Protein AF-A0A8J7G555-F1 (afdb_monomer_lite)

Secondary structure (DSSP, 8-state):
------------------------------------------------------------------------EEEEEEEEEETTEEEEEEEEESS-TTS-EEEETTTTEEEETHHHHHHHHHHHHH----TT--HHHHHHHHHHHHT-S--SEEEEEEEETTS-EEEEEEE-

Radius of gyration: 28.61 Å; chains: 1; bounding box: 59×68×77 Å

Structure (mmCIF, N/CA/C/O backbone):
data_AF-A0A8J7G555-F1
#
_entry.id   AF-A0A8J7G555-F1
#
loop_
_atom_site.group_PDB
_atom_site.id
_atom_site.type_symbol
_atom_site.label_atom_id
_atom_site.label_alt_id
_atom_site.label_comp_id
_atom_site.label_asym_id
_atom_site.label_entity_id
_atom_site.label_seq_id
_atom_site.pdbx_PDB_ins_code
_atom_site.Cartn_x
_atom_site.Cartn_y
_atom_site.Cartn_z
_atom_site.occupancy
_atom_site.B_iso_or_equiv
_atom_site.auth_seq_id
_atom_site.auth_comp_id
_atom_site.auth_asym_id
_atom_site.auth_atom_id
_atom_site.pdbx_PDB_model_num
ATOM 1 N N . MET A 1 1 ? 22.341 -15.965 32.429 1.00 49.72 1 MET A N 1
ATOM 2 C CA . MET A 1 1 ? 23.675 -15.336 32.572 1.00 49.72 1 MET A CA 1
ATOM 3 C C . MET A 1 1 ? 24.693 -16.105 31.742 1.00 49.72 1 MET A C 1
ATOM 5 O O . MET A 1 1 ? 24.988 -17.240 32.088 1.00 49.72 1 MET A O 1
ATOM 9 N N . LYS A 1 2 ? 25.209 -15.506 30.666 1.00 46.75 2 LYS A N 1
ATOM 10 C CA . LYS A 1 2 ? 26.519 -15.813 30.068 1.00 46.75 2 LYS A CA 1
ATOM 11 C C . LYS A 1 2 ? 26.876 -14.641 29.161 1.00 46.75 2 LYS A C 1
ATOM 13 O O . LYS A 1 2 ? 26.229 -14.400 28.152 1.00 46.75 2 LYS A O 1
ATOM 18 N N . LYS A 1 3 ? 27.819 -13.843 29.655 1.00 53.88 3 LYS A N 1
ATOM 19 C CA . LYS A 1 3 ? 28.381 -12.668 29.001 1.00 53.88 3 LYS A CA 1
ATOM 20 C C . LYS A 1 3 ? 29.386 -13.174 27.976 1.00 53.88 3 LYS A C 1
ATOM 22 O O . LYS A 1 3 ? 30.284 -13.918 28.360 1.00 53.88 3 LYS A O 1
ATOM 27 N N . GLN A 1 4 ? 29.274 -12.742 26.729 1.00 56.84 4 GLN A N 1
ATOM 28 C CA . GLN A 1 4 ? 30.387 -12.836 25.799 1.00 56.84 4 GLN A CA 1
ATOM 29 C C . GLN A 1 4 ? 30.577 -11.462 25.174 1.00 56.84 4 GLN A C 1
ATOM 31 O O . GLN A 1 4 ? 29.811 -11.015 24.329 1.00 56.84 4 GLN A O 1
ATOM 36 N N . GLN A 1 5 ? 31.555 -10.755 25.731 1.00 56.16 5 GLN A N 1
ATOM 37 C CA . GLN A 1 5 ? 32.071 -9.520 25.179 1.00 56.16 5 GLN A CA 1
ATOM 38 C C . GLN A 1 5 ? 33.066 -9.881 24.086 1.00 56.16 5 GLN A C 1
ATOM 40 O O . GLN A 1 5 ? 33.965 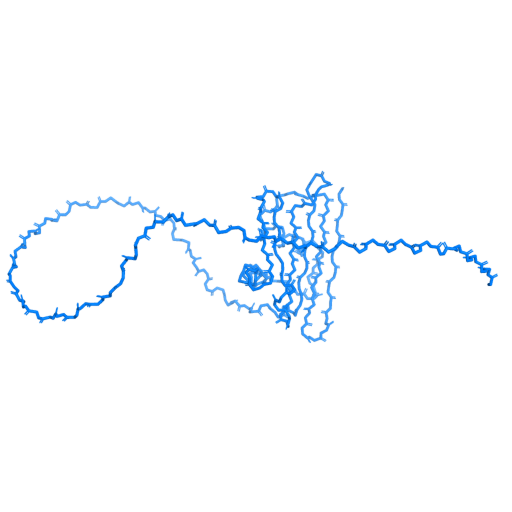-10.688 24.324 1.00 56.16 5 GLN A O 1
ATOM 45 N N . LEU A 1 6 ? 32.915 -9.270 22.916 1.00 53.97 6 LEU A N 1
ATOM 46 C CA . LEU A 1 6 ? 33.923 -9.294 21.869 1.00 53.97 6 LEU A CA 1
ATOM 47 C C . LEU A 1 6 ? 34.176 -7.851 21.412 1.00 53.97 6 LEU A C 1
ATOM 49 O O . LEU A 1 6 ? 33.419 -7.264 20.650 1.00 53.97 6 LEU A O 1
ATOM 53 N N . THR A 1 7 ? 35.196 -7.270 22.038 1.00 57.00 7 THR A N 1
ATOM 54 C CA . THR A 1 7 ? 36.211 -6.371 21.467 1.00 57.00 7 THR A CA 1
ATOM 55 C C . THR A 1 7 ? 35.821 -5.471 20.286 1.00 57.00 7 THR A C 1
ATOM 57 O O . THR A 1 7 ? 35.870 -5.871 19.128 1.00 57.00 7 THR A O 1
ATOM 60 N N . MET A 1 8 ? 35.574 -4.201 20.613 1.00 52.28 8 MET A N 1
ATOM 61 C CA . MET A 1 8 ? 36.360 -3.041 20.165 1.00 52.28 8 MET A CA 1
ATOM 62 C C . MET A 1 8 ? 37.109 -3.209 18.828 1.00 52.28 8 MET A C 1
ATOM 64 O O . MET A 1 8 ? 38.182 -3.802 18.762 1.00 52.28 8 MET A O 1
ATOM 68 N N . SER A 1 9 ? 36.583 -2.586 17.778 1.00 50.28 9 SER A N 1
ATOM 69 C CA . SER A 1 9 ? 37.363 -2.124 16.628 1.00 50.28 9 SER A CA 1
ATOM 70 C C . SER A 1 9 ? 36.813 -0.767 16.214 1.00 50.28 9 SER A C 1
ATOM 72 O O . SER A 1 9 ? 35.905 -0.650 15.398 1.00 50.28 9 SER A O 1
ATOM 74 N N . ALA A 1 10 ? 37.343 0.265 16.870 1.00 57.72 10 ALA A N 1
ATOM 75 C CA . ALA A 1 10 ? 37.239 1.637 16.416 1.00 57.72 10 ALA A CA 1
ATOM 76 C C . ALA A 1 10 ? 38.152 1.787 15.194 1.00 57.72 10 ALA A C 1
ATOM 78 O O . ALA A 1 10 ? 39.375 1.788 15.328 1.00 57.72 10 ALA A O 1
ATOM 79 N N . LEU A 1 11 ? 37.556 1.904 14.013 1.00 63.47 11 LEU A N 1
ATOM 80 C CA . LEU A 1 11 ? 38.229 2.391 12.817 1.00 63.47 11 LEU A CA 1
ATOM 81 C C . LEU A 1 11 ? 37.627 3.754 12.491 1.00 63.47 11 LEU A C 1
ATOM 83 O O . LEU A 1 11 ? 36.601 3.884 11.832 1.00 63.47 11 LEU A O 1
ATOM 87 N N . ILE A 1 12 ? 38.271 4.772 13.058 1.00 62.47 12 ILE A N 1
ATOM 88 C CA . ILE A 1 12 ? 38.147 6.162 12.642 1.00 62.47 12 ILE A CA 1
ATOM 89 C C . ILE A 1 12 ? 38.783 6.247 11.256 1.00 62.47 12 ILE A C 1
ATOM 91 O O . ILE A 1 12 ? 39.977 5.980 11.117 1.00 62.47 12 ILE A O 1
ATOM 95 N N . LEU A 1 13 ? 38.015 6.651 10.248 1.00 61.38 13 LEU A N 1
ATOM 96 C CA . LEU A 1 13 ? 38.582 7.151 9.002 1.00 61.38 13 LEU A CA 1
ATOM 97 C C . LEU A 1 13 ? 37.899 8.469 8.638 1.00 61.38 13 LEU A C 1
ATOM 99 O O . LEU A 1 13 ? 36.892 8.523 7.940 1.00 61.38 13 LEU A O 1
ATOM 103 N N . SER A 1 14 ? 38.466 9.542 9.185 1.00 58.31 14 SER A N 1
ATOM 104 C CA . SER A 1 14 ? 38.166 10.921 8.822 1.00 58.31 14 SER A CA 1
ATOM 105 C C . SER A 1 14 ? 38.619 11.176 7.384 1.00 58.31 14 SER A C 1
ATOM 107 O O . SER A 1 14 ? 39.808 11.348 7.126 1.00 58.31 14 SER A O 1
ATOM 109 N N . GLY A 1 15 ? 37.671 11.210 6.451 1.00 67.69 15 GLY A N 1
ATOM 110 C CA . GLY A 1 15 ? 37.874 11.733 5.104 1.00 67.69 15 GLY A CA 1
ATOM 111 C C . GLY A 1 15 ? 37.299 13.140 5.003 1.00 67.69 15 GLY A C 1
ATOM 112 O O . GLY A 1 15 ? 36.095 13.303 4.838 1.00 67.69 15 GLY A O 1
ATOM 113 N N . ALA A 1 16 ? 38.149 14.162 5.106 1.00 66.25 16 ALA A N 1
ATOM 114 C CA . ALA A 1 16 ? 37.783 15.518 4.714 1.00 66.25 16 ALA A CA 1
ATOM 115 C C . ALA A 1 16 ? 37.804 15.607 3.179 1.00 66.25 16 ALA A C 1
ATOM 117 O O . ALA A 1 16 ? 38.871 15.605 2.567 1.00 66.25 16 ALA A O 1
ATOM 118 N N . LEU A 1 17 ? 36.626 15.677 2.560 1.00 63.31 17 LEU A N 1
ATOM 119 C CA . LEU A 1 17 ? 36.467 16.026 1.149 1.00 63.31 17 LEU A CA 1
ATOM 120 C C . LEU A 1 17 ? 36.445 17.554 1.026 1.00 63.31 17 LEU A C 1
ATOM 122 O O . LEU A 1 17 ? 35.404 18.186 1.171 1.00 63.31 17 LEU A O 1
ATOM 126 N N . VAL A 1 18 ? 37.606 18.154 0.764 1.00 67.94 18 VAL A N 1
ATOM 127 C CA . VAL A 1 18 ? 37.674 19.515 0.217 1.00 67.94 18 VAL A CA 1
ATOM 128 C C . VAL A 1 18 ? 37.580 19.381 -1.298 1.00 67.94 18 VAL A C 1
ATOM 130 O O . VAL A 1 18 ? 38.555 19.029 -1.959 1.00 67.94 18 VAL A O 1
ATOM 133 N N . LEU A 1 19 ? 36.392 19.629 -1.848 1.00 64.25 19 LEU A N 1
ATOM 134 C CA . LEU A 1 19 ? 36.223 19.821 -3.283 1.00 64.25 19 LEU A CA 1
ATOM 135 C C . LEU A 1 19 ? 36.582 21.270 -3.616 1.00 64.25 19 LEU A C 1
ATOM 137 O O . LEU A 1 19 ? 35.891 22.208 -3.223 1.00 64.25 19 LEU A O 1
ATOM 141 N N . GLY A 1 20 ? 37.697 21.442 -4.326 1.00 57.25 20 GLY A N 1
ATOM 142 C CA . GLY A 1 20 ? 38.044 22.697 -4.976 1.00 57.25 20 GLY A CA 1
ATOM 143 C C . GLY A 1 20 ? 37.113 22.944 -6.161 1.00 57.25 20 GLY A C 1
ATOM 144 O O . GLY A 1 20 ? 37.149 22.204 -7.141 1.00 57.25 20 GLY A O 1
ATOM 145 N N . ALA A 1 21 ? 36.302 23.997 -6.083 1.00 52.72 21 ALA A N 1
ATOM 146 C CA . ALA A 1 21 ? 35.621 24.560 -7.239 1.00 52.72 21 ALA A CA 1
ATOM 147 C C . ALA A 1 21 ? 36.636 25.406 -8.022 1.00 52.72 21 ALA A C 1
ATOM 149 O O . ALA A 1 21 ? 36.957 26.533 -7.647 1.00 52.72 21 ALA A O 1
ATOM 150 N N . CYS A 1 22 ? 37.196 24.824 -9.082 1.00 65.94 22 CYS A N 1
ATOM 151 C CA . CYS A 1 22 ? 37.943 25.569 -10.086 1.00 65.94 22 CYS A CA 1
ATOM 152 C C . CYS A 1 22 ? 36.931 26.223 -11.034 1.00 65.94 22 CYS A C 1
ATOM 154 O O . CYS A 1 22 ? 36.040 25.550 -11.555 1.00 65.94 22 CYS A O 1
ATOM 156 N N . GLY A 1 23 ? 37.045 27.541 -11.188 1.00 47.78 23 GLY A N 1
ATOM 157 C CA . GLY A 1 23 ? 36.191 28.344 -12.048 1.00 47.78 23 GLY A CA 1
ATOM 158 C C . GLY A 1 23 ? 36.340 27.977 -13.520 1.00 47.78 23 GLY A C 1
ATOM 159 O O . GLY A 1 23 ? 37.435 27.693 -14.002 1.00 47.78 23 GLY A O 1
ATOM 160 N N . ASN A 1 24 ? 35.217 28.023 -14.228 1.00 49.56 24 ASN A N 1
ATOM 161 C CA . ASN A 1 24 ? 35.177 28.018 -15.678 1.00 49.56 24 ASN A CA 1
ATOM 162 C C . ASN A 1 24 ? 34.424 29.269 -16.141 1.00 49.56 24 ASN A C 1
ATOM 164 O O . ASN A 1 24 ? 33.194 29.280 -16.205 1.00 49.56 24 ASN A O 1
ATOM 168 N N . ASP A 1 25 ? 35.185 30.315 -16.455 1.00 49.34 25 ASP A N 1
ATOM 169 C CA . ASP A 1 25 ? 34.758 31.420 -17.307 1.00 49.34 25 ASP A CA 1
ATOM 170 C C . ASP A 1 25 ? 34.409 30.886 -18.701 1.00 49.34 25 ASP A C 1
ATOM 172 O O . ASP A 1 25 ? 35.216 30.202 -19.335 1.00 49.34 25 ASP A O 1
ATOM 176 N N . GLY A 1 26 ? 33.207 31.186 -19.202 1.00 37.88 26 GLY A N 1
ATOM 177 C CA . GLY A 1 26 ? 32.822 30.688 -20.521 1.00 37.88 26 GLY A CA 1
ATOM 178 C C . GLY A 1 26 ? 31.387 30.921 -20.974 1.00 37.88 26 GLY A C 1
ATOM 179 O O . GLY A 1 26 ? 30.752 29.984 -21.437 1.00 37.88 26 GLY A O 1
ATOM 180 N N . ASN A 1 27 ? 30.926 32.171 -20.929 1.00 44.00 27 ASN A N 1
ATOM 181 C CA . ASN A 1 27 ? 30.077 32.774 -21.964 1.00 44.00 27 ASN A CA 1
ATOM 182 C C . ASN A 1 27 ? 28.722 32.103 -22.316 1.00 44.00 27 ASN A C 1
ATOM 184 O O . ASN A 1 27 ? 28.666 31.204 -23.168 1.00 44.00 27 ASN A O 1
ATOM 188 N N . LYS A 1 28 ? 27.620 32.705 -21.842 1.00 38.19 28 LYS A N 1
ATOM 189 C CA . LYS A 1 28 ? 26.652 33.394 -22.723 1.00 38.19 28 LYS A CA 1
ATOM 190 C C . LYS A 1 28 ? 25.622 34.198 -21.926 1.00 38.19 28 LYS A C 1
ATOM 192 O O . LYS A 1 28 ? 25.091 33.737 -20.923 1.00 38.19 28 LYS A O 1
ATOM 197 N N . GLU A 1 29 ? 25.428 35.418 -22.405 1.00 43.41 29 GLU A N 1
ATOM 198 C CA . GLU A 1 29 ? 24.567 36.478 -21.898 1.00 43.41 29 GLU A CA 1
ATOM 199 C C . GLU A 1 29 ? 23.100 36.073 -21.696 1.00 43.41 29 GLU A C 1
ATOM 201 O O . GLU A 1 29 ? 22.534 35.262 -22.429 1.00 43.41 29 GLU A O 1
ATOM 206 N N . ALA A 1 30 ? 22.509 36.722 -20.693 1.00 53.03 30 ALA A N 1
ATOM 207 C CA . ALA A 1 30 ? 21.081 36.807 -20.427 1.00 53.03 30 ALA A CA 1
ATOM 208 C C . ALA A 1 30 ? 20.310 37.432 -21.605 1.00 53.03 30 ALA A C 1
ATOM 210 O O . ALA A 1 30 ? 20.890 38.127 -22.443 1.00 53.03 30 ALA A O 1
ATOM 211 N N . PRO A 1 31 ? 18.976 37.299 -21.604 1.00 40.25 31 PRO A N 1
ATOM 212 C CA . PRO A 1 31 ? 18.239 38.551 -21.445 1.00 40.25 31 PRO A CA 1
ATOM 213 C C . PRO A 1 31 ? 16.973 38.434 -20.583 1.00 40.25 31 PRO A C 1
ATOM 215 O O . PRO A 1 31 ? 16.113 37.592 -20.804 1.00 40.25 31 PRO A O 1
ATOM 218 N N . GLU A 1 32 ? 16.824 39.400 -19.684 1.00 42.47 32 GLU A N 1
ATOM 219 C CA . GLU A 1 32 ? 15.561 40.064 -19.320 1.00 42.47 32 GLU A CA 1
ATOM 220 C C . GLU A 1 32 ? 15.850 41.590 -19.414 1.00 42.47 32 GLU A C 1
ATOM 222 O O . GLU A 1 32 ? 17.042 41.926 -19.421 1.00 42.47 32 GLU A O 1
ATOM 227 N N . PRO A 1 33 ? 14.891 42.555 -19.457 1.00 45.59 33 PRO A N 1
ATOM 228 C CA . PRO A 1 33 ? 13.458 42.460 -19.132 1.00 45.59 33 PRO A CA 1
ATOM 229 C C . PRO A 1 33 ? 12.476 43.304 -20.013 1.00 45.59 33 PRO A C 1
ATOM 231 O O . PRO A 1 33 ? 12.874 44.138 -20.820 1.00 45.59 33 PRO A O 1
ATOM 234 N N . ASN A 1 34 ? 11.169 43.084 -19.782 1.00 42.19 34 ASN A N 1
ATOM 235 C CA . ASN A 1 34 ? 9.986 43.979 -19.880 1.00 42.19 34 ASN A CA 1
ATOM 236 C C . ASN A 1 34 ? 9.950 45.162 -20.869 1.00 42.19 34 ASN A C 1
ATOM 238 O O . ASN A 1 34 ? 10.731 46.086 -20.683 1.00 42.19 34 ASN A O 1
ATOM 242 N N . GLN A 1 35 ? 8.870 45.274 -21.674 1.00 35.03 35 GLN A N 1
ATOM 243 C CA . GLN A 1 35 ? 8.032 46.495 -21.779 1.00 35.03 35 GLN A CA 1
ATOM 244 C C . GLN A 1 35 ? 6.567 46.190 -22.165 1.00 35.03 35 GLN A C 1
ATOM 246 O O . GLN A 1 35 ? 6.275 45.361 -23.021 1.00 35.03 35 GLN A O 1
ATOM 251 N N . GLN A 1 36 ? 5.661 46.914 -21.509 1.00 43.59 36 GLN A N 1
ATOM 252 C CA . GLN A 1 36 ? 4.205 46.939 -21.649 1.00 43.59 36 GLN A CA 1
ATOM 253 C C . GLN A 1 36 ? 3.780 47.972 -22.709 1.00 43.59 36 GLN A C 1
ATOM 255 O O . GLN A 1 36 ? 4.200 49.120 -22.603 1.00 43.59 36 GLN A O 1
ATOM 260 N N . VAL A 1 37 ? 2.896 47.622 -23.657 1.00 34.97 37 VAL A N 1
ATOM 261 C CA . VAL A 1 37 ? 2.019 48.580 -24.376 1.00 34.97 37 VAL A CA 1
ATOM 262 C C . VAL A 1 37 ? 0.823 47.872 -25.047 1.00 34.97 37 VAL A C 1
ATOM 264 O O . VAL A 1 37 ? 0.983 46.861 -25.719 1.00 34.97 37 VAL A O 1
ATOM 267 N N . THR A 1 38 ? -0.374 48.440 -24.885 1.00 36.22 38 THR A N 1
ATOM 268 C CA . THR A 1 38 ? -1.653 48.174 -25.599 1.00 36.22 38 THR A CA 1
ATOM 269 C C . THR A 1 38 ? -2.065 49.438 -26.389 1.00 36.22 38 THR A C 1
ATOM 271 O O . THR A 1 38 ? -1.567 50.502 -26.016 1.00 36.22 38 THR A O 1
ATOM 274 N N . PRO A 1 39 ? -3.150 49.468 -27.206 1.00 66.06 39 PRO A N 1
ATOM 275 C CA . PRO A 1 39 ? -3.572 48.713 -28.414 1.00 66.06 39 PRO A CA 1
ATOM 276 C C . PRO A 1 39 ? -3.697 49.674 -29.663 1.00 66.06 39 PRO A C 1
ATOM 278 O O . PRO A 1 39 ? -3.311 50.836 -29.503 1.00 66.06 39 PRO A O 1
ATOM 281 N N . PRO A 1 40 ? -4.164 49.290 -30.895 1.00 48.03 40 PRO A N 1
ATOM 282 C CA . PRO A 1 40 ? -5.611 49.164 -31.234 1.00 48.03 40 PRO A CA 1
ATOM 283 C C . PRO A 1 40 ? -6.030 48.145 -32.360 1.00 48.03 40 PRO A C 1
ATOM 285 O O . PRO A 1 40 ? -5.277 47.867 -33.283 1.00 48.03 40 PRO A O 1
ATOM 288 N N . THR A 1 41 ? -7.264 47.616 -32.240 1.00 33.81 41 THR A N 1
ATOM 289 C CA . THR A 1 41 ? -8.434 47.585 -33.181 1.00 33.81 41 THR A CA 1
ATOM 290 C C . THR A 1 41 ? -8.346 47.181 -34.686 1.00 33.81 41 THR A C 1
ATOM 292 O O . THR A 1 41 ? -7.791 47.939 -35.471 1.00 33.81 41 THR A O 1
ATOM 295 N N . THR A 1 42 ? -9.092 46.094 -35.025 1.00 34.91 42 THR A N 1
ATOM 296 C CA . THR A 1 42 ? -10.014 45.783 -36.188 1.00 34.91 42 THR A CA 1
ATOM 297 C C . THR A 1 42 ? -9.414 45.727 -37.616 1.00 34.91 42 THR A C 1
ATOM 299 O O . THR A 1 42 ? -8.560 46.536 -37.930 1.00 34.91 42 THR A O 1
ATOM 302 N N . GLU A 1 43 ? -9.683 44.774 -38.531 1.00 37.19 43 GLU A N 1
ATOM 303 C CA . GLU A 1 43 ? -10.908 44.201 -39.164 1.00 37.19 43 GLU A CA 1
ATOM 304 C C . GLU A 1 43 ? -10.588 42.755 -39.665 1.00 37.19 43 GLU A C 1
ATOM 306 O O . GLU A 1 43 ? -9.457 42.508 -40.068 1.00 37.19 43 GLU A O 1
ATOM 311 N N . GLN A 1 44 ? -11.371 41.692 -39.412 1.00 39.72 44 GLN A N 1
ATOM 312 C CA . GLN A 1 44 ? -12.646 41.205 -39.996 1.00 39.72 44 GLN A CA 1
ATOM 313 C C . GLN A 1 44 ? -12.511 40.378 -41.311 1.00 39.72 44 GLN A C 1
ATOM 315 O O . GLN A 1 44 ? -11.691 40.699 -42.157 1.00 39.72 44 GLN A O 1
ATOM 320 N N . GLU A 1 45 ? -13.384 39.355 -41.426 1.00 35.81 45 GLU A N 1
ATOM 321 C CA . GLU A 1 45 ? -13.727 38.410 -42.528 1.00 35.81 45 GLU A CA 1
ATOM 322 C C . GLU A 1 45 ? -13.197 36.977 -42.325 1.00 35.81 45 GLU A C 1
ATOM 324 O O . GLU A 1 45 ? -12.011 36.695 -42.444 1.00 35.81 45 GLU A O 1
ATOM 329 N N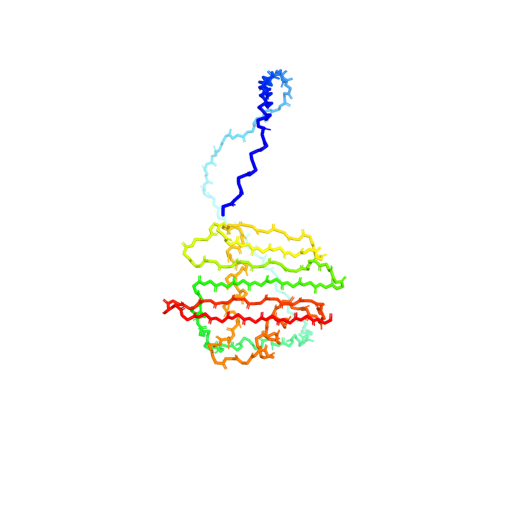 . ASP A 1 46 ? -13.994 36.073 -41.743 1.00 36.81 46 ASP A N 1
ATOM 330 C CA . ASP A 1 46 ? -15.150 35.346 -42.315 1.00 36.81 46 ASP A CA 1
ATOM 331 C C . ASP A 1 46 ? -14.763 34.422 -43.478 1.00 36.81 46 ASP A C 1
ATOM 333 O O . ASP A 1 46 ? -14.375 34.874 -44.551 1.00 36.81 46 ASP A O 1
ATOM 337 N N . ASN A 1 47 ? -14.884 33.114 -43.247 1.00 40.94 47 ASN A N 1
ATOM 338 C CA . ASN A 1 47 ? -15.522 32.200 -44.190 1.00 40.94 47 ASN A CA 1
ATOM 339 C C . ASN A 1 47 ? -15.873 30.893 -43.469 1.00 40.94 47 ASN A C 1
ATOM 341 O O . ASN A 1 47 ? -15.024 30.067 -43.132 1.00 40.94 47 ASN A O 1
ATOM 345 N N . THR A 1 48 ? -17.172 30.757 -43.243 1.00 43.22 48 THR A N 1
ATOM 346 C CA . THR A 1 48 ? -17.893 29.533 -42.899 1.00 43.22 48 THR A CA 1
ATOM 347 C C . THR A 1 48 ? -17.787 28.510 -44.033 1.00 43.22 48 THR A C 1
ATOM 349 O O . THR A 1 48 ? -18.052 28.857 -45.180 1.00 43.22 48 THR A O 1
ATOM 352 N N . VAL A 1 49 ? -17.513 27.239 -43.714 1.00 39.44 49 VAL A N 1
ATOM 353 C CA . VAL A 1 49 ? -17.994 26.083 -44.496 1.00 39.44 49 VAL A CA 1
ATOM 354 C C . VAL A 1 49 ? -18.399 24.966 -43.530 1.0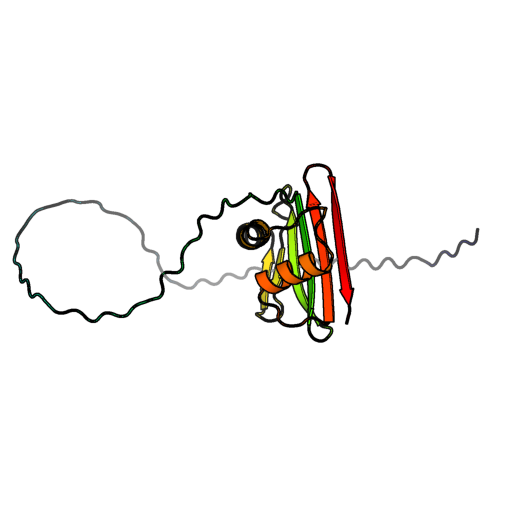0 39.44 49 VAL A C 1
ATOM 356 O O . VAL A 1 49 ? -17.591 24.498 -42.729 1.00 39.44 49 VAL A O 1
ATOM 359 N N . GLU A 1 50 ? -19.669 24.570 -43.609 1.00 42.19 50 GLU A N 1
ATOM 360 C CA . GLU A 1 50 ? -20.296 23.466 -42.878 1.00 42.19 50 GLU A CA 1
ATOM 361 C C . GLU A 1 50 ? -20.041 22.081 -43.518 1.00 42.19 50 GLU A C 1
ATOM 363 O O . GLU A 1 50 ? -20.035 21.940 -44.742 1.00 42.19 50 GLU A O 1
ATOM 368 N N . THR A 1 51 ? -20.052 21.061 -42.639 1.00 35.62 51 THR A N 1
ATOM 369 C CA . THR A 1 51 ? -20.511 19.645 -42.787 1.00 35.62 51 THR A CA 1
ATOM 370 C C . THR A 1 51 ? -19.692 18.616 -43.598 1.00 35.62 51 THR A C 1
ATOM 372 O O . THR A 1 51 ? -19.037 18.998 -44.565 1.00 35.62 51 THR A O 1
ATOM 375 N N . PRO A 1 52 ? -19.779 17.285 -43.301 1.00 45.00 52 PRO A N 1
ATOM 376 C CA . PRO A 1 52 ? -20.619 16.584 -42.308 1.00 45.00 52 PRO A CA 1
ATOM 377 C C . PRO A 1 52 ? -19.882 15.615 -41.345 1.00 45.00 52 PRO A C 1
ATOM 379 O O . PRO A 1 52 ? -18.677 15.387 -41.421 1.00 45.00 52 PRO A O 1
ATOM 382 N N . GLU A 1 53 ? -20.688 15.069 -40.434 1.00 44.84 53 GLU A N 1
ATOM 383 C CA . GLU A 1 53 ? -20.439 14.079 -39.382 1.00 44.84 53 GLU A CA 1
ATOM 384 C C . GLU A 1 53 ? -19.661 12.820 -39.813 1.00 44.84 53 GLU A C 1
ATOM 386 O O . GLU A 1 53 ? -19.934 12.220 -40.852 1.00 44.84 53 GLU A O 1
ATOM 391 N N . VAL A 1 54 ? -18.778 12.346 -38.926 1.00 35.44 54 VAL A N 1
ATOM 392 C CA . VAL A 1 54 ? -18.511 10.913 -38.746 1.00 35.44 54 VAL A CA 1
ATOM 393 C C . VAL A 1 54 ? -18.589 10.628 -37.252 1.00 35.44 54 VAL A C 1
ATOM 395 O O . VAL A 1 54 ? -17.729 11.034 -36.471 1.00 35.44 54 VAL A O 1
ATOM 398 N N . GLU A 1 55 ? -19.669 9.952 -36.876 1.00 47.66 55 GLU A N 1
ATOM 399 C CA . GLU A 1 55 ? -19.852 9.299 -35.590 1.00 47.66 55 GLU A CA 1
ATOM 400 C C . GLU A 1 55 ? -18.704 8.308 -35.362 1.00 47.66 55 GLU A C 1
ATOM 402 O O . GLU A 1 55 ? -18.543 7.321 -36.079 1.00 47.66 55 GLU A O 1
ATOM 407 N N . THR A 1 56 ? -17.908 8.556 -34.330 1.00 35.22 56 THR A N 1
ATOM 408 C CA . THR A 1 56 ? -17.175 7.489 -33.652 1.00 35.22 56 THR A CA 1
ATOM 409 C C . THR A 1 56 ? -17.652 7.485 -32.218 1.00 35.22 56 THR A C 1
ATOM 411 O O . THR A 1 56 ? -17.244 8.318 -31.408 1.00 35.22 56 THR A O 1
ATOM 414 N N . GLU A 1 57 ? -18.566 6.558 -31.947 1.00 45.38 57 GLU A N 1
ATOM 415 C CA . GLU A 1 57 ? -19.001 6.152 -30.621 1.00 45.38 57 GLU A CA 1
ATOM 416 C C . GLU A 1 57 ? -17.767 5.760 -29.796 1.00 45.38 57 GLU A C 1
ATOM 418 O O . GLU A 1 57 ? -17.240 4.651 -29.878 1.00 45.38 57 GLU A O 1
ATOM 423 N N . LYS A 1 58 ? -17.259 6.706 -29.008 1.00 43.25 58 LYS A N 1
ATOM 424 C CA . LYS A 1 58 ? -16.383 6.398 -27.884 1.00 43.25 58 LYS A CA 1
ATOM 425 C C . LYS A 1 58 ? -17.314 5.950 -26.760 1.00 43.25 58 LYS A C 1
ATOM 427 O O . LYS A 1 58 ? -18.226 6.716 -26.438 1.00 43.25 58 LYS A O 1
ATOM 432 N N . PRO A 1 59 ? -17.141 4.757 -26.164 1.00 41.25 59 PRO A N 1
ATOM 433 C CA . PRO A 1 59 ? -17.987 4.370 -25.053 1.00 41.25 59 PRO A CA 1
ATOM 434 C C . PRO A 1 59 ? -17.787 5.414 -23.960 1.00 41.25 59 PRO A C 1
ATOM 436 O O . PRO A 1 59 ? -16.659 5.688 -23.534 1.00 41.25 59 PRO A O 1
ATOM 439 N N . ALA A 1 60 ? -18.893 6.048 -23.581 1.00 37.44 60 ALA A N 1
ATOM 440 C CA . ALA A 1 60 ? -18.979 6.833 -22.374 1.00 37.44 60 ALA A CA 1
ATOM 441 C C . ALA A 1 60 ? -18.522 5.916 -21.240 1.00 37.44 60 ALA A C 1
ATOM 443 O O . ALA A 1 60 ? -19.204 4.956 -20.888 1.00 37.44 60 ALA A O 1
ATOM 444 N N . VAL A 1 61 ? -17.329 6.177 -20.711 1.00 41.31 61 VAL A N 1
ATOM 445 C CA . VAL A 1 61 ? -16.987 5.708 -19.377 1.00 41.31 61 VAL A CA 1
ATOM 446 C C . VAL A 1 61 ? -17.965 6.452 -18.488 1.00 41.31 61 VAL A C 1
ATOM 448 O O . VAL A 1 61 ? -17.818 7.652 -18.260 1.00 41.31 61 VAL A O 1
ATOM 451 N N . GLU A 1 62 ? -19.033 5.762 -18.101 1.00 38.69 62 GLU A N 1
ATOM 452 C CA . GLU A 1 62 ? -19.884 6.180 -17.007 1.00 38.69 62 GLU A CA 1
ATOM 453 C C . GLU A 1 62 ? -18.952 6.411 -15.818 1.00 38.69 62 GLU A C 1
ATOM 455 O O . GLU A 1 62 ? -18.509 5.468 -15.160 1.00 38.69 62 GLU A O 1
ATOM 460 N N . SER A 1 63 ? -18.617 7.677 -15.554 1.00 46.25 63 SER A N 1
ATOM 461 C CA . SER A 1 63 ? -18.243 8.102 -14.216 1.00 46.25 63 SER A CA 1
ATOM 462 C C . SER A 1 63 ? -19.455 7.805 -13.355 1.00 46.25 63 SER A C 1
ATOM 464 O O . SER A 1 63 ? -20.351 8.632 -13.197 1.00 46.25 63 SER A O 1
ATOM 466 N N . GLN A 1 64 ? -19.497 6.582 -12.835 1.00 44.16 64 GLN A N 1
ATOM 467 C CA . GLN A 1 64 ? -20.268 6.278 -11.658 1.00 44.16 64 GLN A CA 1
ATOM 468 C C . GLN A 1 64 ? -19.752 7.246 -10.603 1.00 44.16 64 GLN A C 1
ATOM 470 O O . GLN A 1 64 ? -18.687 7.053 -10.022 1.00 44.16 64 GLN A O 1
ATOM 475 N N . THR A 1 65 ? -20.521 8.301 -10.357 1.00 45.50 65 THR A N 1
ATOM 476 C CA . THR A 1 65 ? -20.537 9.005 -9.081 1.00 45.50 65 THR A CA 1
ATOM 477 C C . THR A 1 65 ? -21.109 8.032 -8.051 1.00 45.50 65 THR A C 1
ATOM 479 O O . THR A 1 65 ? -22.202 8.221 -7.522 1.00 45.50 65 THR A O 1
ATOM 482 N N . GLY A 1 66 ? -20.409 6.916 -7.847 1.00 43.69 66 GLY A N 1
ATOM 483 C CA . GLY A 1 66 ? -20.502 6.164 -6.623 1.00 43.69 66 GLY A CA 1
ATOM 484 C C . GLY A 1 66 ? -19.908 7.087 -5.587 1.00 43.69 66 GLY A C 1
ATOM 485 O O . GLY A 1 66 ? -18.764 7.504 -5.733 1.00 43.69 66 GLY A O 1
ATOM 486 N N . GLU A 1 67 ? -20.739 7.476 -4.632 1.00 41.31 67 GLU A N 1
ATOM 487 C CA . GLU A 1 67 ? -20.350 8.065 -3.362 1.00 41.31 67 GLU A CA 1
ATOM 488 C C . GLU A 1 67 ? -18.960 7.533 -2.984 1.00 41.31 67 GLU A C 1
ATOM 490 O O . GLU A 1 67 ? -18.806 6.358 -2.641 1.00 41.31 67 GLU A O 1
ATOM 495 N N . THR A 1 68 ? -17.925 8.351 -3.198 1.00 41.38 68 THR A N 1
ATOM 496 C CA . THR A 1 68 ? -16.572 8.027 -2.768 1.00 41.38 68 THR A CA 1
ATOM 497 C C . THR A 1 68 ? -16.660 8.108 -1.262 1.00 41.38 68 THR A C 1
ATOM 499 O O . THR A 1 68 ? -16.569 9.192 -0.681 1.00 41.38 68 THR A O 1
ATOM 502 N N . THR A 1 69 ? -16.964 6.985 -0.620 1.00 45.41 69 THR A N 1
ATOM 503 C CA . THR A 1 69 ? -16.705 6.823 0.798 1.00 45.41 69 THR A CA 1
ATOM 504 C C . THR A 1 69 ? -15.217 7.074 0.933 1.00 45.41 69 THR A C 1
ATOM 506 O O . THR A 1 69 ? -14.432 6.196 0.595 1.00 45.41 69 THR A O 1
ATOM 509 N N . ALA A 1 70 ? -14.840 8.302 1.296 1.00 52.28 70 ALA A N 1
ATOM 510 C CA . ALA A 1 70 ? -13.461 8.653 1.575 1.00 52.28 70 ALA A CA 1
ATOM 511 C C . ALA A 1 70 ? -12.958 7.595 2.552 1.00 52.28 70 ALA A C 1
ATOM 513 O O . ALA A 1 70 ? -13.487 7.461 3.661 1.00 52.28 70 ALA A O 1
ATOM 514 N N . THR A 1 71 ? -12.060 6.739 2.087 1.00 60.56 71 THR A N 1
ATOM 515 C CA . THR A 1 71 ? -11.558 5.645 2.902 1.00 60.56 71 THR A CA 1
ATOM 516 C C . THR A 1 71 ? -10.781 6.245 4.053 1.00 60.56 71 THR A C 1
ATOM 518 O O . THR A 1 71 ? -9.858 7.030 3.861 1.00 60.56 71 THR A O 1
ATOM 521 N N . ASN A 1 72 ? -11.176 5.881 5.267 1.00 77.00 72 ASN A N 1
ATOM 522 C CA . ASN A 1 72 ? -10.655 6.456 6.504 1.00 77.00 72 ASN A CA 1
ATOM 523 C C . ASN A 1 72 ? -9.395 5.719 6.985 1.00 77.00 72 ASN A C 1
ATOM 525 O O . ASN A 1 72 ? -9.268 5.433 8.180 1.00 77.00 72 ASN A O 1
ATOM 529 N N . PHE A 1 73 ? -8.506 5.342 6.064 1.00 93.69 73 PHE A N 1
ATOM 530 C CA . PHE A 1 73 ? -7.230 4.751 6.449 1.00 93.69 73 PHE A CA 1
ATOM 531 C C . PHE A 1 73 ? -6.347 5.846 7.046 1.00 93.69 73 PHE A C 1
ATOM 533 O O . PHE A 1 73 ? -6.130 6.889 6.442 1.00 93.69 73 PHE A O 1
ATOM 540 N N . GLU A 1 74 ? -5.851 5.609 8.253 1.00 95.56 74 GLU A N 1
ATOM 541 C CA . GLU A 1 74 ? -4.761 6.381 8.844 1.00 95.56 74 GLU A CA 1
ATOM 542 C C . GLU A 1 74 ? -3.418 5.922 8.264 1.00 95.56 74 GLU A C 1
ATOM 544 O O . GLU A 1 74 ? -2.542 6.749 8.023 1.00 95.56 74 GLU A O 1
ATOM 549 N N . LYS A 1 75 ? -3.269 4.606 8.059 1.00 97.50 75 LYS A N 1
ATOM 550 C CA . LYS A 1 75 ? -2.104 3.974 7.433 1.00 97.50 75 LYS A CA 1
ATOM 551 C C . LYS A 1 75 ? -2.541 2.864 6.484 1.00 97.50 75 LYS A C 1
ATOM 553 O O . LYS A 1 75 ? -3.511 2.166 6.797 1.00 97.50 75 LYS A O 1
ATOM 558 N N . PHE A 1 76 ? -1.829 2.695 5.376 1.00 98.19 76 PHE A N 1
ATOM 559 C CA . PHE A 1 76 ? -2.034 1.613 4.415 1.00 98.19 76 PHE A CA 1
ATOM 560 C C . PHE A 1 76 ? -0.688 1.193 3.816 1.00 98.19 76 PHE A C 1
ATOM 562 O O . PHE A 1 76 ? 0.036 2.035 3.296 1.00 98.19 76 PHE A O 1
ATOM 569 N N . GLU A 1 77 ? -0.362 -0.090 3.883 1.00 98.62 77 GLU A N 1
ATOM 570 C CA . GLU A 1 77 ? 0.911 -0.659 3.442 1.00 98.62 77 GLU A CA 1
ATOM 571 C C . GLU A 1 77 ? 0.638 -1.873 2.543 1.00 98.62 77 GLU A C 1
ATOM 573 O O . GLU A 1 77 ? -0.214 -2.709 2.860 1.00 98.62 77 GLU A O 1
ATOM 578 N N . VAL A 1 78 ? 1.338 -1.963 1.409 1.00 98.62 78 VAL A N 1
ATOM 579 C CA . VAL A 1 78 ? 1.267 -3.096 0.474 1.00 98.62 78 VAL A CA 1
ATOM 580 C C . VAL A 1 78 ? 2.661 -3.487 0.018 1.00 98.62 78 VAL A C 1
ATOM 582 O O . VAL A 1 78 ? 3.363 -2.685 -0.590 1.00 98.62 78 VAL A O 1
ATOM 585 N N . GLU A 1 79 ? 2.995 -4.762 0.187 1.00 98.69 79 GLU A N 1
ATOM 586 C CA . GLU A 1 79 ? 4.157 -5.395 -0.433 1.00 98.69 79 GLU A CA 1
ATOM 587 C C . GLU A 1 79 ? 3.688 -6.537 -1.338 1.00 98.69 79 GLU A C 1
ATOM 589 O O . GLU A 1 79 ? 2.978 -7.443 -0.894 1.00 98.69 79 GLU A O 1
ATOM 594 N N . ILE A 1 80 ? 4.089 -6.529 -2.609 1.00 98.62 80 ILE A N 1
ATOM 595 C CA . ILE A 1 80 ? 3.777 -7.604 -3.560 1.00 98.62 80 ILE A CA 1
ATOM 596 C C . ILE A 1 80 ? 5.058 -8.097 -4.212 1.00 98.62 80 ILE A C 1
ATOM 598 O O . ILE A 1 80 ? 5.775 -7.312 -4.836 1.00 98.62 80 ILE A O 1
ATOM 602 N N . ASP A 1 81 ? 5.258 -9.416 -4.184 1.00 98.62 81 ASP A N 1
ATOM 603 C CA . ASP A 1 81 ? 6.287 -10.089 -4.970 1.00 98.62 81 ASP A CA 1
ATOM 604 C C . ASP A 1 81 ? 5.665 -10.792 -6.175 1.00 98.62 81 ASP A C 1
ATOM 606 O O . ASP A 1 81 ? 4.669 -11.512 -6.045 1.00 98.62 81 ASP A O 1
ATOM 610 N N . VAL A 1 82 ? 6.324 -10.698 -7.327 1.00 97.62 82 VAL A N 1
ATOM 611 C CA . VAL A 1 82 ? 6.028 -11.475 -8.536 1.00 97.62 82 VAL A CA 1
ATOM 612 C C . VAL A 1 82 ? 7.254 -12.313 -8.887 1.00 97.62 82 VAL A C 1
ATOM 614 O O . VAL A 1 82 ? 8.379 -11.817 -8.897 1.00 97.62 82 VAL A O 1
ATOM 617 N N . ASP A 1 83 ? 7.057 -13.609 -9.139 1.00 96.31 83 ASP A N 1
ATOM 618 C CA . ASP A 1 83 ? 8.140 -14.569 -9.415 1.00 96.31 83 ASP A CA 1
ATOM 619 C C . ASP A 1 83 ? 9.266 -14.565 -8.355 1.00 96.31 83 ASP A C 1
ATOM 621 O O . ASP A 1 83 ? 10.450 -14.759 -8.654 1.00 96.31 83 ASP A O 1
ATOM 625 N N . GLY A 1 84 ? 8.892 -14.336 -7.092 1.00 97.00 84 GLY A N 1
ATOM 626 C CA . GLY A 1 84 ? 9.801 -14.269 -5.948 1.00 97.00 84 GLY A CA 1
ATOM 627 C C . GLY A 1 84 ? 10.685 -13.020 -5.914 1.00 97.00 84 GLY A C 1
ATOM 628 O O . GLY A 1 84 ? 11.776 -13.080 -5.343 1.00 97.00 84 GLY A O 1
ATOM 629 N N . LYS A 1 85 ? 10.267 -11.931 -6.568 1.00 97.62 85 LYS A N 1
ATOM 630 C CA . LYS A 1 85 ? 10.948 -10.630 -6.576 1.00 97.62 85 LYS A CA 1
ATOM 631 C C . LYS A 1 85 ? 9.963 -9.519 -6.245 1.00 97.62 85 LYS A C 1
ATOM 633 O O . LYS A 1 85 ? 8.843 -9.562 -6.745 1.00 97.62 85 LYS A O 1
ATOM 638 N N . ASP A 1 86 ? 10.427 -8.508 -5.524 1.00 97.88 86 ASP A N 1
ATOM 639 C CA . ASP A 1 86 ? 9.664 -7.299 -5.228 1.00 97.88 86 ASP A CA 1
ATOM 640 C C . ASP A 1 86 ? 9.109 -6.694 -6.529 1.00 97.88 86 ASP A C 1
ATOM 642 O O . ASP A 1 86 ? 9.842 -6.485 -7.503 1.00 97.88 86 ASP A O 1
ATOM 646 N N . ALA A 1 87 ? 7.804 -6.440 -6.552 1.00 98.06 87 ALA A N 1
ATOM 647 C CA . ALA A 1 87 ? 7.090 -5.885 -7.696 1.00 98.06 87 ALA A CA 1
ATOM 648 C C . ALA A 1 87 ? 6.443 -4.543 -7.352 1.00 98.06 87 ALA A C 1
ATOM 650 O O . ALA A 1 87 ? 6.651 -3.575 -8.086 1.00 98.06 87 ALA A O 1
ATOM 651 N N . ILE A 1 88 ? 5.728 -4.473 -6.226 1.00 98.44 88 ILE A N 1
ATOM 652 C CA . ILE A 1 88 ? 5.112 -3.249 -5.703 1.00 98.44 88 ILE A CA 1
ATOM 653 C C . ILE A 1 88 ? 5.446 -3.107 -4.221 1.00 98.44 88 ILE A C 1
ATOM 655 O O . ILE A 1 88 ? 5.402 -4.085 -3.480 1.00 98.44 88 ILE A O 1
ATOM 659 N N . ASP A 1 89 ? 5.743 -1.878 -3.824 1.00 98.44 89 ASP A N 1
ATOM 660 C CA . ASP A 1 89 ? 5.921 -1.445 -2.442 1.00 98.44 89 ASP A CA 1
ATOM 661 C C . ASP A 1 89 ? 5.206 -0.092 -2.300 1.00 98.44 89 ASP A C 1
ATOM 663 O O . ASP A 1 89 ? 5.513 0.852 -3.036 1.00 98.44 89 ASP A O 1
ATOM 667 N N . LEU A 1 90 ? 4.172 -0.032 -1.465 1.00 98.44 90 LEU A N 1
ATOM 668 C CA . LEU A 1 90 ? 3.312 1.137 -1.287 1.00 98.44 90 LEU A CA 1
ATOM 669 C C . LEU A 1 90 ? 3.124 1.401 0.201 1.00 98.44 90 LEU A C 1
ATOM 671 O O . LEU A 1 90 ? 2.622 0.539 0.914 1.00 98.44 90 LEU A O 1
ATOM 675 N N . GLU A 1 91 ? 3.438 2.619 0.628 1.00 98.50 91 GLU A N 1
ATOM 676 C CA . GLU A 1 91 ? 3.203 3.112 1.982 1.00 98.50 91 GLU A CA 1
ATOM 677 C C . GLU A 1 91 ? 2.373 4.397 1.920 1.00 98.50 91 GLU A C 1
ATOM 679 O O . GLU A 1 91 ? 2.664 5.331 1.167 1.00 98.50 91 GLU A O 1
ATOM 684 N N . TYR A 1 92 ? 1.316 4.435 2.720 1.00 97.81 92 TYR A N 1
ATOM 685 C CA . TYR A 1 92 ? 0.489 5.602 2.963 1.00 97.81 92 TYR A CA 1
ATOM 686 C C . TYR A 1 92 ? 0.414 5.847 4.468 1.00 97.81 92 TYR A C 1
ATOM 688 O O . TYR A 1 92 ? -0.051 4.990 5.218 1.00 97.81 92 TYR A O 1
ATOM 696 N N . ASP A 1 93 ? 0.811 7.038 4.900 1.00 96.81 93 ASP A N 1
ATOM 697 C CA . ASP A 1 93 ? 0.596 7.589 6.229 1.00 96.81 93 ASP A CA 1
ATOM 698 C C . ASP A 1 93 ? -0.107 8.947 6.092 1.00 96.81 93 ASP A C 1
ATOM 700 O O . ASP A 1 93 ? 0.451 9.945 5.629 1.00 96.81 93 ASP A O 1
ATOM 704 N N . GLN A 1 94 ? -1.365 9.000 6.531 1.00 94.38 94 GLN A N 1
ATOM 705 C CA . GLN A 1 94 ? -2.170 10.218 6.485 1.00 94.38 94 GLN A CA 1
ATOM 706 C C . GLN A 1 94 ? -1.577 11.350 7.349 1.00 94.38 94 GLN A C 1
ATOM 708 O O . GLN A 1 94 ? -1.804 12.533 7.083 1.00 94.38 94 GLN A O 1
ATOM 713 N N . LYS A 1 95 ? -0.873 11.007 8.433 1.00 94.56 95 LYS A N 1
ATOM 714 C CA . LYS A 1 95 ? -0.357 11.958 9.428 1.00 94.56 95 LYS A CA 1
ATOM 715 C C . LYS A 1 95 ? 1.046 12.439 9.096 1.00 94.56 95 LYS A C 1
ATOM 717 O O . LYS A 1 95 ? 1.363 13.580 9.439 1.00 94.56 95 LYS A O 1
ATOM 722 N N . ASP A 1 96 ? 1.858 11.602 8.460 1.00 95.69 96 ASP A N 1
ATOM 723 C CA . ASP A 1 96 ? 3.192 11.973 7.993 1.00 95.69 96 ASP A CA 1
ATOM 724 C C . ASP A 1 96 ? 3.362 11.694 6.492 1.00 95.69 96 ASP A C 1
ATOM 726 O O . ASP A 1 96 ? 3.944 10.685 6.099 1.00 95.69 96 ASP A O 1
ATOM 730 N N . PRO A 1 97 ? 2.924 12.621 5.618 1.00 94.25 97 PRO A N 1
ATOM 731 C CA . PRO A 1 97 ? 3.054 12.451 4.174 1.00 94.25 97 PRO A CA 1
ATOM 732 C C . PRO A 1 97 ? 4.495 12.288 3.676 1.00 94.25 97 PRO A C 1
ATOM 734 O O . PRO A 1 97 ? 4.690 11.982 2.506 1.00 94.25 97 PRO A O 1
ATOM 737 N N . LYS A 1 98 ? 5.516 12.530 4.511 1.00 97.12 98 LYS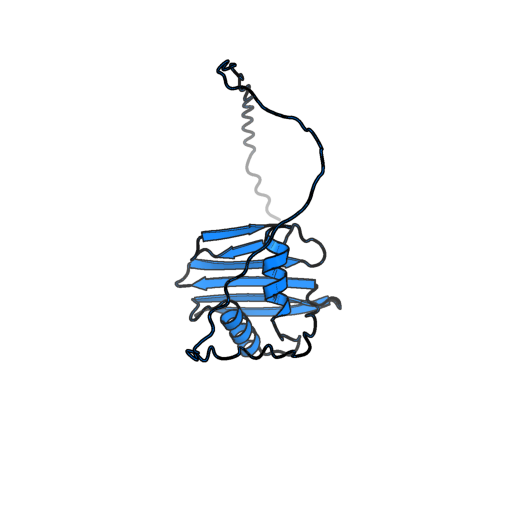 A N 1
ATOM 738 C CA . LYS A 1 98 ? 6.923 12.289 4.154 1.00 97.12 98 LYS A CA 1
ATOM 739 C C . LYS A 1 98 ? 7.280 10.807 4.147 1.00 97.12 98 LYS A C 1
ATOM 741 O O . LYS A 1 98 ? 8.240 10.449 3.465 1.00 97.12 98 LYS A O 1
ATOM 746 N N . ASP A 1 99 ? 6.517 10.001 4.877 1.00 96.75 99 ASP A N 1
ATOM 747 C CA . ASP A 1 99 ? 6.670 8.550 4.944 1.00 96.75 99 ASP A CA 1
ATOM 748 C C . ASP A 1 99 ? 5.944 7.856 3.779 1.00 96.75 99 ASP A C 1
ATOM 750 O O . ASP A 1 99 ? 6.219 6.700 3.490 1.00 96.75 99 ASP A O 1
ATOM 754 N N . ASN A 1 100 ? 5.093 8.575 3.033 1.00 98.25 100 ASN A N 1
ATOM 755 C CA . ASN A 1 100 ? 4.441 8.026 1.848 1.00 98.25 100 ASN A CA 1
ATOM 756 C C . ASN A 1 100 ? 5.458 7.536 0.814 1.00 98.25 100 ASN A C 1
ATOM 758 O O . ASN A 1 100 ? 6.430 8.222 0.479 1.00 98.25 100 ASN A O 1
ATOM 762 N N . GLU A 1 101 ? 5.186 6.381 0.226 1.00 98.56 101 GLU A N 1
ATOM 763 C CA . GLU A 1 101 ? 6.045 5.764 -0.768 1.00 98.56 101 GLU A CA 1
ATOM 764 C C . GLU A 1 101 ? 5.221 5.008 -1.806 1.00 98.56 101 GLU A C 1
ATOM 766 O O . GLU A 1 101 ? 4.221 4.367 -1.505 1.00 98.56 101 GLU A O 1
ATOM 771 N N . TYR A 1 102 ? 5.662 5.077 -3.058 1.00 98.38 102 TYR A N 1
ATOM 772 C CA . TYR A 1 102 ? 5.197 4.182 -4.106 1.00 98.38 102 TYR A CA 1
ATOM 773 C C . TYR A 1 102 ? 6.393 3.757 -4.942 1.00 98.38 102 TYR A C 1
ATOM 775 O O . TYR A 1 102 ? 7.009 4.587 -5.619 1.00 98.38 102 TYR A O 1
ATOM 783 N N . LYS A 1 103 ? 6.699 2.463 -4.949 1.00 98.38 103 LYS A N 1
ATOM 784 C CA . LYS A 1 103 ? 7.652 1.857 -5.871 1.00 98.38 103 LYS A CA 1
ATOM 785 C C . LYS A 1 103 ? 6.962 0.796 -6.707 1.00 98.38 103 LYS A C 1
ATOM 787 O O . LYS A 1 103 ? 6.291 -0.093 -6.193 1.00 98.38 103 LYS A O 1
ATOM 792 N N . ASN A 1 104 ? 7.202 0.861 -8.008 1.00 97.75 104 ASN A N 1
ATOM 793 C CA . ASN A 1 104 ? 6.878 -0.199 -8.944 1.00 97.75 104 ASN A CA 1
ATOM 794 C C . ASN A 1 104 ? 8.170 -0.644 -9.627 1.00 97.75 104 ASN A C 1
ATOM 796 O O . ASN A 1 104 ? 8.728 0.050 -10.479 1.00 97.75 104 ASN A O 1
ATOM 800 N N . TYR A 1 105 ? 8.651 -1.820 -9.239 1.00 97.31 105 TYR A N 1
ATOM 801 C CA . TYR A 1 105 ? 9.910 -2.376 -9.726 1.00 97.31 105 TYR A CA 1
ATOM 802 C C . TYR A 1 105 ? 9.800 -2.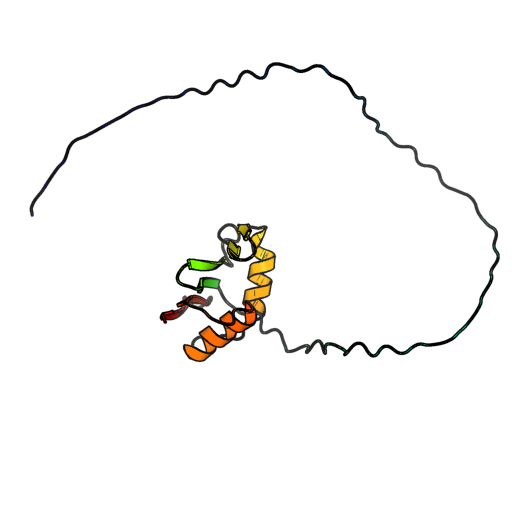915 -11.161 1.00 97.31 105 TYR A C 1
ATOM 804 O O . TYR A 1 105 ? 10.817 -3.059 -11.839 1.00 97.31 105 TYR A O 1
ATOM 812 N N . VAL A 1 106 ? 8.580 -3.167 -11.653 1.00 94.12 106 VAL A N 1
ATOM 813 C CA . VAL A 1 106 ? 8.322 -3.616 -13.031 1.00 94.12 106 VAL A CA 1
ATOM 814 C C . VAL A 1 106 ? 8.474 -2.456 -14.014 1.00 94.12 106 VAL A C 1
ATOM 816 O O . VAL A 1 106 ? 9.098 -2.609 -15.065 1.00 94.12 106 VAL A O 1
ATOM 819 N N . THR A 1 107 ? 7.934 -1.285 -13.667 1.00 95.88 107 THR A N 1
ATOM 820 C CA . THR A 1 107 ? 8.022 -0.060 -14.481 1.00 95.88 107 THR A CA 1
ATOM 821 C C . THR A 1 107 ? 9.223 0.815 -14.125 1.00 95.88 107 THR A C 1
ATOM 823 O O . THR A 1 107 ? 9.539 1.742 -14.871 1.00 95.88 107 THR A O 1
ATOM 826 N N . ASN A 1 108 ? 9.934 0.489 -13.040 1.00 96.69 108 ASN A N 1
ATOM 827 C CA . ASN A 1 108 ? 11.053 1.262 -12.496 1.00 96.69 108 ASN A CA 1
ATOM 828 C C . ASN A 1 108 ? 10.630 2.681 -12.061 1.00 96.69 108 ASN A C 1
ATOM 830 O O . ASN A 1 108 ? 11.370 3.652 -12.221 1.00 96.69 108 ASN A O 1
ATOM 834 N N . GLU A 1 109 ? 9.411 2.797 -11.531 1.00 96.69 109 GLU A N 1
ATOM 835 C CA . GLU A 1 109 ? 8.890 4.015 -10.913 1.00 96.69 109 GLU A CA 1
ATOM 836 C C . GLU A 1 109 ? 9.170 3.993 -9.410 1.00 96.69 109 GLU A C 1
ATOM 838 O O . GLU A 1 109 ? 8.932 2.987 -8.744 1.00 96.69 109 GLU A O 1
ATOM 843 N N . ALA A 1 110 ? 9.633 5.113 -8.862 1.00 97.56 110 ALA A N 1
ATOM 844 C CA . ALA A 1 110 ? 9.806 5.284 -7.426 1.00 97.56 110 ALA A CA 1
ATOM 845 C C . ALA A 1 110 ? 9.505 6.734 -7.040 1.00 97.56 110 ALA A C 1
ATOM 847 O O . ALA A 1 110 ? 10.173 7.657 -7.507 1.00 97.56 110 ALA A O 1
ATOM 848 N N . PHE A 1 111 ? 8.517 6.917 -6.171 1.00 97.75 111 PHE A N 1
ATOM 849 C CA . PHE A 1 111 ? 8.123 8.194 -5.588 1.00 97.75 111 PHE A CA 1
ATOM 850 C C . PHE A 1 111 ? 8.180 8.076 -4.067 1.00 97.75 111 PHE A C 1
ATOM 852 O O . PHE A 1 111 ? 7.904 7.011 -3.515 1.00 97.75 111 PHE A O 1
ATOM 859 N N . LYS A 1 112 ? 8.533 9.169 -3.390 1.00 98.00 112 LYS A N 1
ATOM 860 C CA . LYS A 1 112 ? 8.599 9.241 -1.926 1.00 98.00 112 LYS A CA 1
ATOM 861 C C . LYS A 1 112 ? 8.087 10.584 -1.432 1.00 98.00 112 LYS A C 1
ATOM 863 O O . LYS A 1 112 ? 8.182 11.587 -2.138 1.00 98.00 112 LYS A O 1
ATOM 868 N N . GLY A 1 113 ? 7.635 10.601 -0.189 1.00 96.88 113 GLY A N 1
ATOM 869 C CA . GLY A 1 113 ? 7.139 11.780 0.490 1.00 96.88 113 GLY A CA 1
ATOM 870 C C . GLY A 1 113 ? 6.008 12.456 -0.278 1.00 96.88 113 GLY A C 1
ATOM 871 O O . GLY A 1 113 ? 5.128 11.801 -0.835 1.00 96.88 113 GLY A O 1
ATOM 872 N N . GLU A 1 114 ? 6.076 13.783 -0.373 1.00 93.31 114 GLU A N 1
ATOM 873 C CA . GLU A 1 114 ? 5.048 14.597 -1.032 1.00 93.31 114 GLU A CA 1
ATOM 874 C C . GLU A 1 114 ? 4.838 14.232 -2.513 1.00 93.31 114 GLU A C 1
ATOM 876 O O . GLU A 1 114 ? 3.711 14.324 -2.999 1.00 93.31 114 GLU A O 1
ATOM 881 N N . ASP A 1 115 ? 5.880 13.750 -3.204 1.00 95.25 115 ASP A N 1
ATOM 882 C CA . ASP A 1 115 ? 5.783 13.304 -4.600 1.00 95.25 115 ASP A CA 1
ATOM 883 C C . ASP A 1 115 ? 4.990 11.991 -4.736 1.00 95.25 115 ASP A C 1
ATOM 885 O O . ASP A 1 115 ? 4.399 11.730 -5.785 1.00 95.25 115 ASP A O 1
ATOM 889 N N . ALA A 1 116 ? 4.966 11.157 -3.689 1.00 97.25 116 ALA A N 1
ATOM 890 C CA . ALA A 1 116 ? 4.183 9.922 -3.655 1.00 97.25 116 ALA A CA 1
ATOM 891 C C . ALA A 1 116 ? 2.730 10.166 -3.239 1.00 97.25 116 ALA A C 1
ATOM 893 O O . ALA A 1 116 ? 1.844 9.467 -3.730 1.00 97.25 116 ALA A O 1
ATOM 894 N N . THR A 1 117 ? 2.483 11.156 -2.371 1.00 94.25 117 THR A N 1
ATOM 895 C CA . THR A 1 117 ? 1.192 11.387 -1.700 1.00 94.25 117 THR A CA 1
ATOM 896 C C . THR A 1 117 ? 0.002 11.344 -2.645 1.00 94.25 117 THR A C 1
ATOM 898 O O . THR A 1 117 ? -0.912 10.563 -2.417 1.00 94.25 117 THR A O 1
ATOM 901 N N . ALA A 1 118 ? 0.016 12.111 -3.738 1.00 92.56 118 ALA A N 1
ATOM 902 C CA . ALA A 1 118 ? -1.127 12.152 -4.652 1.00 92.56 118 ALA A CA 1
ATOM 903 C C . ALA A 1 118 ? -1.444 10.774 -5.261 1.00 92.56 118 ALA A C 1
ATOM 905 O O . ALA A 1 118 ? -2.609 10.409 -5.403 1.00 92.56 118 ALA A O 1
ATOM 906 N N . LYS A 1 119 ? -0.407 9.994 -5.588 1.00 92.62 119 LYS A N 1
ATOM 907 C CA . LYS A 1 119 ? -0.546 8.670 -6.203 1.00 92.62 119 LYS A CA 1
ATOM 908 C C . LYS A 1 119 ? -1.043 7.632 -5.199 1.00 92.62 119 LYS A C 1
ATOM 910 O O . LYS A 1 119 ? -1.934 6.851 -5.525 1.00 92.62 119 LYS A O 1
ATOM 915 N N . VAL A 1 120 ? -0.495 7.631 -3.982 1.00 95.62 120 VAL A N 1
ATOM 916 C CA . VAL A 1 120 ? -0.948 6.707 -2.932 1.00 95.62 120 VAL A CA 1
ATOM 917 C C . VAL A 1 120 ? -2.351 7.062 -2.444 1.00 95.62 120 VAL A C 1
ATOM 919 O O . VAL A 1 120 ? -3.158 6.161 -2.249 1.00 95.62 120 VAL A O 1
ATOM 922 N N . GLU A 1 121 ? -2.691 8.351 -2.342 1.00 93.25 121 GLU A N 1
ATOM 923 C CA . GLU A 1 121 ? -4.036 8.811 -1.983 1.00 93.25 121 GLU A CA 1
ATOM 924 C C . GLU A 1 121 ? -5.076 8.408 -3.027 1.00 93.25 121 GLU A C 1
ATOM 926 O O . GLU A 1 121 ? -6.158 7.952 -2.664 1.00 93.25 121 GLU A O 1
ATOM 931 N N . GLU A 1 122 ? -4.769 8.554 -4.319 1.00 91.88 122 GLU A N 1
ATOM 932 C CA . GLU A 1 122 ? -5.648 8.085 -5.395 1.00 91.88 122 GLU A CA 1
ATOM 933 C C . GLU A 1 122 ? -5.928 6.585 -5.259 1.00 91.88 122 GLU A C 1
ATOM 935 O O . GLU A 1 122 ? -7.084 6.161 -5.324 1.00 91.88 122 GLU A O 1
ATOM 940 N N . PHE A 1 123 ? -4.880 5.796 -5.010 1.00 93.62 123 PHE A N 1
ATOM 941 C CA . PHE A 1 123 ? -4.993 4.357 -4.825 1.00 93.62 123 PHE A CA 1
ATOM 942 C C . PHE A 1 123 ? -5.858 3.995 -3.612 1.00 93.62 123 PHE A C 1
ATOM 944 O O . PHE A 1 123 ? -6.851 3.286 -3.771 1.00 93.62 123 PHE A O 1
ATOM 951 N N . VAL A 1 124 ? -5.528 4.492 -2.414 1.00 94.62 124 VAL A N 1
ATOM 952 C CA . VAL A 1 124 ? -6.239 4.098 -1.186 1.00 94.62 124 VAL A CA 1
ATOM 953 C C . VAL A 1 124 ? -7.701 4.549 -1.204 1.00 94.62 124 VAL A C 1
ATOM 955 O O . VAL A 1 124 ? -8.561 3.780 -0.785 1.00 94.62 124 VAL A O 1
ATOM 958 N N . ASN A 1 125 ? -7.999 5.727 -1.772 1.00 91.62 125 ASN A N 1
ATOM 959 C CA . ASN A 1 125 ? -9.364 6.259 -1.900 1.00 91.62 125 ASN A CA 1
ATOM 960 C C . ASN A 1 125 ? -10.252 5.483 -2.876 1.00 91.62 125 ASN A C 1
ATOM 962 O O . ASN A 1 125 ? -11.477 5.615 -2.824 1.00 91.62 125 ASN A O 1
ATOM 966 N N . ALA A 1 126 ? -9.659 4.694 -3.771 1.00 91.25 126 ALA A N 1
ATOM 967 C CA . ALA A 1 126 ? -10.404 3.832 -4.676 1.00 91.25 126 ALA A CA 1
ATOM 968 C C . ALA A 1 126 ? -10.846 2.513 -4.017 1.00 91.25 126 ALA A C 1
ATOM 970 O O . ALA A 1 126 ? -11.749 1.854 -4.541 1.00 91.25 126 ALA A O 1
ATOM 971 N N . LEU A 1 127 ? -10.228 2.130 -2.893 1.00 93.69 127 LEU A N 1
ATOM 972 C CA . LEU A 1 127 ? -10.505 0.873 -2.201 1.00 93.69 127 LEU A CA 1
ATOM 973 C C . LEU A 1 127 ? -11.808 0.950 -1.391 1.00 93.69 127 LEU A C 1
ATOM 975 O O . LEU A 1 127 ? -12.247 2.006 -0.946 1.00 93.69 127 LEU A O 1
ATOM 979 N N . LYS A 1 128 ? -12.434 -0.199 -1.163 1.00 92.31 128 LYS A N 1
ATOM 980 C CA . LYS A 1 128 ? -13.679 -0.380 -0.411 1.00 92.31 128 LYS A CA 1
ATOM 981 C C . LYS A 1 128 ? -13.509 -1.438 0.679 1.00 92.31 128 LYS A C 1
ATOM 983 O O . LYS A 1 128 ? -14.420 -2.220 0.950 1.00 92.31 128 LYS A O 1
ATOM 988 N N . LEU A 1 129 ? -12.348 -1.426 1.334 1.00 93.75 129 LEU A N 1
ATOM 989 C CA . LEU A 1 129 ? -12.015 -2.358 2.409 1.00 93.75 129 LEU A CA 1
ATOM 990 C C . LEU A 1 129 ? -12.545 -1.887 3.766 1.00 93.75 129 LEU A C 1
ATOM 992 O O . LEU A 1 129 ? -12.494 -0.703 4.116 1.00 93.75 129 LEU A O 1
ATOM 996 N N . THR A 1 130 ? -13.025 -2.851 4.547 1.00 93.88 130 THR A N 1
ATOM 997 C CA . THR A 1 130 ? -13.503 -2.676 5.925 1.00 93.88 130 THR A CA 1
ATOM 998 C C . THR A 1 130 ? -12.686 -3.547 6.879 1.00 93.88 130 THR A C 1
ATOM 1000 O O . THR A 1 130 ? -11.927 -4.417 6.452 1.00 93.88 130 THR A O 1
ATOM 1003 N N . ASP A 1 131 ? -12.862 -3.366 8.184 1.00 93.44 131 ASP A N 1
ATOM 1004 C CA . ASP A 1 131 ? -12.302 -4.255 9.209 1.00 93.44 131 ASP A CA 1
ATOM 1005 C C . ASP A 1 131 ? -12.923 -5.665 9.208 1.00 93.44 131 ASP A C 1
ATOM 1007 O O . ASP A 1 131 ? -12.378 -6.589 9.810 1.00 93.44 131 ASP A O 1
ATOM 1011 N N . THR A 1 132 ? -14.049 -5.840 8.511 1.00 94.94 132 THR A N 1
ATOM 1012 C CA . THR A 1 132 ? -14.745 -7.125 8.344 1.00 94.94 132 THR A CA 1
ATOM 1013 C C . THR A 1 132 ? -14.516 -7.794 6.989 1.00 94.94 132 THR A C 1
ATOM 1015 O O . THR A 1 132 ? -15.036 -8.888 6.769 1.00 94.94 132 THR A O 1
ATOM 1018 N N . SER A 1 133 ? -13.763 -7.155 6.088 1.00 95.88 133 SER A N 1
ATOM 1019 C CA . SER A 1 133 ? -13.408 -7.735 4.791 1.00 95.88 133 SER A CA 1
ATOM 1020 C C . SER A 1 133 ? -12.610 -9.023 4.992 1.00 95.88 133 SER A C 1
ATOM 1022 O O . SER A 1 133 ? -11.717 -9.095 5.837 1.00 95.88 133 SER A O 1
ATOM 1024 N N . SER A 1 134 ? -12.943 -10.057 4.226 1.00 97.88 134 SER A N 1
ATOM 1025 C CA . SER A 1 134 ? -12.192 -11.310 4.236 1.00 97.88 134 SER A CA 1
ATOM 1026 C C . SER A 1 134 ? -10.824 -11.147 3.574 1.00 97.88 134 SER A C 1
ATOM 1028 O O . SER A 1 134 ? -10.606 -10.250 2.760 1.00 97.88 134 SER A O 1
ATOM 1030 N N . GLU A 1 135 ? -9.904 -12.057 3.890 1.00 97.88 135 GLU A N 1
ATOM 1031 C CA . GLU A 1 135 ? -8.563 -12.092 3.299 1.00 97.88 135 GLU A CA 1
ATOM 1032 C C . GLU A 1 135 ? -8.604 -12.109 1.760 1.00 97.88 135 GLU A C 1
ATOM 1034 O O . GLU A 1 135 ? -7.906 -11.340 1.100 1.00 97.88 135 GLU A O 1
ATOM 1039 N N . GLU A 1 136 ? -9.486 -12.935 1.188 1.00 97.62 136 GLU A N 1
ATOM 1040 C CA . GLU A 1 136 ? -9.668 -13.058 -0.261 1.00 97.62 136 GLU A CA 1
ATOM 1041 C C . GLU A 1 136 ? -10.183 -11.758 -0.892 1.00 97.62 136 GLU A C 1
ATOM 1043 O O . GLU A 1 136 ? -9.727 -11.379 -1.970 1.00 97.62 136 GLU A O 1
ATOM 1048 N N . GLU A 1 137 ? -11.102 -11.052 -0.225 1.00 97.88 137 GLU A N 1
ATOM 1049 C CA . GLU A 1 137 ? -11.614 -9.758 -0.691 1.00 97.88 137 GLU A CA 1
ATOM 1050 C C . GLU A 1 137 ? -10.523 -8.683 -0.667 1.00 97.88 137 GLU A C 1
ATOM 1052 O O . GLU A 1 137 ? -10.374 -7.957 -1.650 1.00 97.88 137 GLU A O 1
ATOM 1057 N N . VAL A 1 138 ? -9.724 -8.622 0.407 1.00 97.94 138 VAL A N 1
ATOM 1058 C CA . VAL A 1 138 ? -8.592 -7.687 0.531 1.00 97.94 138 VAL A CA 1
ATOM 1059 C C . VAL A 1 138 ? -7.592 -7.898 -0.603 1.00 97.94 138 VAL A C 1
ATOM 1061 O O . VAL A 1 138 ? -7.255 -6.954 -1.321 1.00 97.94 138 VAL A O 1
ATOM 1064 N N . ILE A 1 139 ? -7.156 -9.143 -0.810 1.00 98.19 139 ILE A N 1
ATOM 1065 C CA . ILE A 1 139 ? -6.200 -9.489 -1.868 1.00 98.19 139 ILE A CA 1
ATOM 1066 C C . ILE A 1 139 ? -6.783 -9.166 -3.246 1.00 98.19 139 ILE A C 1
ATOM 1068 O O . ILE A 1 139 ? -6.101 -8.557 -4.073 1.00 98.19 139 ILE A O 1
ATOM 1072 N N . ALA A 1 140 ? -8.034 -9.555 -3.512 1.00 97.44 140 ALA A N 1
ATOM 1073 C CA . ALA A 1 140 ? -8.673 -9.337 -4.807 1.00 97.44 140 ALA A CA 1
ATOM 1074 C C . ALA A 1 140 ? -8.818 -7.847 -5.138 1.00 97.44 140 ALA A C 1
ATOM 1076 O O . ALA A 1 140 ? -8.606 -7.445 -6.281 1.00 97.44 140 ALA A O 1
ATOM 1077 N N . GLU A 1 141 ? -9.164 -7.019 -4.156 1.00 96.75 141 GLU A N 1
ATOM 1078 C CA . GLU A 1 141 ? -9.331 -5.588 -4.367 1.00 96.75 141 GLU A CA 1
ATOM 1079 C C . GLU A 1 141 ? -7.992 -4.875 -4.594 1.00 96.75 141 GLU A C 1
ATOM 1081 O O . GLU A 1 141 ? -7.861 -4.129 -5.566 1.00 96.75 141 GLU A O 1
ATOM 1086 N N . VAL A 1 142 ? -6.976 -5.169 -3.774 1.00 97.31 142 VAL A N 1
ATOM 1087 C CA . VAL A 1 142 ? -5.630 -4.584 -3.907 1.00 97.31 142 VAL A CA 1
ATOM 1088 C C . VAL A 1 142 ? -4.977 -4.979 -5.232 1.00 97.31 142 VAL A C 1
ATOM 1090 O O . VAL A 1 142 ? -4.502 -4.117 -5.972 1.00 97.31 142 VAL A O 1
ATOM 1093 N N . THR A 1 143 ? -4.988 -6.269 -5.578 1.00 96.75 143 THR A N 1
ATOM 1094 C CA . THR A 1 143 ? -4.390 -6.750 -6.836 1.00 96.75 143 THR A CA 1
ATOM 1095 C C . THR A 1 143 ? -5.098 -6.174 -8.058 1.00 96.75 143 THR A C 1
ATOM 1097 O O . THR A 1 143 ? -4.437 -5.738 -8.999 1.00 96.75 143 THR A O 1
ATOM 1100 N N . LYS A 1 144 ? -6.432 -6.069 -8.024 1.00 96.06 144 LYS A N 1
ATOM 1101 C CA . LYS A 1 144 ? -7.211 -5.424 -9.085 1.00 96.06 144 LYS A CA 1
ATOM 1102 C C . LYS A 1 144 ? -6.876 -3.939 -9.228 1.00 96.06 144 LYS A C 1
ATOM 1104 O O . LYS A 1 144 ? -6.722 -3.472 -10.353 1.00 96.06 144 LYS A O 1
ATOM 1109 N N . ALA A 1 145 ? -6.779 -3.204 -8.122 1.00 94.94 145 ALA A N 1
ATOM 1110 C CA . ALA A 1 145 ? -6.484 -1.774 -8.140 1.00 94.94 145 ALA A CA 1
ATOM 1111 C C . ALA A 1 145 ? -5.054 -1.473 -8.632 1.00 94.94 145 ALA A C 1
ATOM 1113 O O . ALA A 1 145 ? -4.843 -0.473 -9.313 1.00 94.94 145 ALA A O 1
ATOM 1114 N N . LEU A 1 146 ? -4.094 -2.366 -8.365 1.00 94.69 146 LEU A N 1
ATOM 1115 C CA . LEU A 1 146 ? -2.711 -2.259 -8.851 1.00 94.69 146 LEU A CA 1
ATOM 1116 C C . LEU A 1 146 ? -2.483 -2.886 -10.238 1.00 94.69 146 LEU A C 1
ATOM 1118 O O . LEU A 1 146 ? -1.391 -2.760 -10.790 1.00 94.69 146 LEU A O 1
ATOM 1122 N N . GLY A 1 147 ? -3.484 -3.564 -10.809 1.00 94.69 147 GLY A N 1
ATOM 1123 C CA . GLY A 1 147 ? -3.355 -4.258 -12.094 1.00 94.69 147 GLY A CA 1
ATOM 1124 C C . GLY A 1 147 ? -2.397 -5.455 -12.053 1.00 94.69 147 GLY A C 1
ATOM 1125 O O . GLY A 1 147 ? -1.682 -5.702 -13.021 1.00 94.69 147 GLY A O 1
ATOM 1126 N N . ILE A 1 148 ? -2.353 -6.176 -10.930 1.00 94.75 148 ILE A N 1
ATOM 1127 C CA . ILE A 1 148 ? -1.513 -7.362 -10.732 1.00 94.75 148 ILE A CA 1
ATOM 1128 C C . ILE A 1 148 ? -2.337 -8.626 -10.993 1.00 94.75 148 ILE A C 1
ATOM 1130 O O . ILE A 1 148 ? -3.233 -8.961 -10.222 1.00 94.75 148 ILE A O 1
ATOM 1134 N N . ASP A 1 149 ? -2.003 -9.365 -12.052 1.00 93.75 149 ASP A N 1
ATOM 1135 C CA . ASP A 1 149 ? -2.704 -10.609 -12.412 1.00 93.75 149 ASP A CA 1
ATOM 1136 C C . ASP A 1 149 ? -2.279 -11.812 -11.552 1.00 93.75 149 ASP A C 1
ATOM 1138 O O . ASP A 1 149 ? -3.068 -12.720 -11.278 1.00 93.75 149 ASP A O 1
ATOM 1142 N N . ALA A 1 150 ? -1.008 -11.851 -11.150 1.00 95.44 150 ALA A N 1
ATOM 1143 C CA . ALA A 1 150 ? -0.419 -12.942 -10.386 1.00 95.44 150 ALA A CA 1
ATOM 1144 C C . ALA A 1 150 ? 0.662 -12.419 -9.438 1.00 95.44 150 ALA A C 1
ATOM 1146 O O . ALA A 1 150 ? 1.368 -11.469 -9.760 1.00 95.44 150 ALA A O 1
ATOM 1147 N N . TYR A 1 151 ? 0.810 -13.080 -8.292 1.00 97.75 151 TYR A N 1
ATOM 1148 C CA . TYR A 1 151 ? 1.819 -12.789 -7.276 1.00 97.75 151 TYR A CA 1
ATOM 1149 C C . TYR A 1 151 ? 2.363 -14.099 -6.697 1.00 97.75 151 TYR A C 1
ATOM 1151 O O . TYR A 1 151 ? 1.678 -15.123 -6.705 1.00 97.75 151 TYR A O 1
ATOM 1159 N N . SER A 1 152 ? 3.584 -14.061 -6.172 1.00 98.38 152 SER A N 1
ATOM 1160 C CA . SER A 1 152 ? 4.165 -15.114 -5.332 1.00 98.38 152 SER A CA 1
ATOM 1161 C C . SER A 1 152 ? 4.030 -14.813 -3.839 1.00 98.38 152 SER A C 1
ATOM 1163 O O . SER A 1 152 ? 3.997 -15.737 -3.033 1.00 98.38 152 SER A O 1
ATOM 1165 N N . LYS A 1 153 ? 3.944 -13.532 -3.467 1.00 98.69 153 LYS A N 1
ATOM 1166 C CA . LYS A 1 153 ? 3.721 -13.062 -2.095 1.00 98.69 153 LYS A CA 1
ATOM 1167 C C . LYS A 1 153 ? 2.891 -11.780 -2.144 1.00 98.69 153 LYS A C 1
ATOM 1169 O O . LYS A 1 153 ? 3.110 -10.968 -3.039 1.00 98.69 153 LYS A O 1
ATOM 1174 N N . ILE A 1 154 ? 1.974 -11.609 -1.203 1.00 98.69 154 ILE A N 1
ATOM 1175 C CA . ILE A 1 154 ? 1.291 -10.342 -0.950 1.00 98.69 154 ILE A CA 1
ATOM 1176 C C . ILE A 1 154 ? 1.164 -10.137 0.557 1.00 98.69 154 ILE A C 1
ATOM 1178 O O . ILE A 1 154 ? 0.760 -11.049 1.278 1.00 98.69 154 ILE A O 1
ATOM 1182 N N . GLU A 1 155 ? 1.522 -8.950 1.029 1.00 98.75 155 GLU A N 1
ATOM 1183 C CA . GLU A 1 155 ? 1.231 -8.473 2.378 1.00 98.75 155 GLU A CA 1
ATOM 1184 C C . GLU A 1 155 ? 0.470 -7.150 2.263 1.00 98.75 155 GLU A C 1
ATOM 1186 O O . GLU A 1 155 ? 0.867 -6.271 1.502 1.00 98.75 155 GLU A O 1
ATOM 1191 N N . VAL A 1 156 ? -0.645 -7.033 2.982 1.00 98.62 156 VAL A N 1
ATOM 1192 C CA . VAL A 1 156 ? -1.460 -5.817 3.061 1.00 98.62 156 VAL A CA 1
ATOM 1193 C C . VAL A 1 156 ? -1.720 -5.527 4.535 1.00 98.62 156 VAL A C 1
ATOM 1195 O O . VAL A 1 156 ? -2.301 -6.362 5.229 1.00 98.62 156 VAL A O 1
ATOM 1198 N N . GLU A 1 157 ? -1.324 -4.353 5.020 1.00 98.50 157 GLU A N 1
ATOM 1199 C CA . GLU A 1 157 ? -1.679 -3.856 6.355 1.00 98.50 157 GLU A CA 1
ATOM 1200 C C . GLU A 1 157 ? -2.433 -2.534 6.216 1.00 98.50 157 GLU A C 1
ATOM 1202 O O . GLU A 1 157 ? -2.041 -1.651 5.460 1.00 98.50 157 GLU A O 1
ATOM 1207 N N . TYR A 1 158 ? -3.521 -2.366 6.964 1.00 97.69 158 TYR A N 1
ATOM 1208 C CA . TYR A 1 158 ? -4.183 -1.072 7.068 1.00 97.69 158 TYR A CA 1
ATOM 1209 C C . TYR A 1 158 ? -4.710 -0.799 8.465 1.00 97.69 158 TYR A C 1
ATOM 1211 O O . TYR A 1 158 ? -5.131 -1.692 9.205 1.00 97.69 158 TYR A O 1
ATOM 1219 N N . LYS A 1 159 ? -4.686 0.482 8.829 1.00 97.31 159 LYS A N 1
ATOM 1220 C CA . LYS A 1 159 ? -5.115 0.982 10.130 1.00 97.31 159 LYS A CA 1
ATOM 1221 C C . LYS A 1 159 ? -6.138 2.092 9.950 1.00 97.31 159 LYS A C 1
ATOM 1223 O O . LYS A 1 159 ? -5.894 3.036 9.206 1.00 97.31 159 LYS A O 1
ATOM 1228 N N . TYR A 1 160 ? -7.231 2.029 10.697 1.00 94.81 160 TYR A N 1
ATOM 1229 C CA . TYR A 1 160 ? -8.234 3.088 10.781 1.00 94.81 160 TYR A CA 1
ATOM 1230 C C . TYR A 1 160 ? -7.925 4.085 11.907 1.00 94.81 160 TYR A C 1
ATOM 1232 O O . TYR A 1 160 ? -7.173 3.800 12.844 1.00 94.81 160 TYR A O 1
ATOM 1240 N N . ALA A 1 161 ? -8.547 5.264 11.843 1.00 91.62 161 ALA A N 1
ATOM 1241 C CA . ALA A 1 161 ? -8.373 6.330 12.834 1.00 91.62 161 ALA A CA 1
ATOM 1242 C C . ALA A 1 161 ? -8.812 5.946 14.266 1.00 91.62 161 ALA A C 1
ATOM 1244 O O . ALA A 1 161 ? -8.326 6.524 15.240 1.00 91.62 161 ALA A O 1
ATOM 1245 N N . ASP A 1 162 ? -9.714 4.971 14.414 1.00 91.50 162 ASP A N 1
ATOM 1246 C CA . ASP A 1 162 ? -10.129 4.423 15.714 1.00 91.50 162 ASP A CA 1
ATOM 1247 C C . ASP A 1 162 ? -9.092 3.456 16.324 1.00 91.50 162 ASP A C 1
ATOM 1249 O O . ASP A 1 162 ? -9.224 3.039 17.476 1.00 91.50 162 ASP A O 1
ATOM 1253 N N . GLY A 1 163 ? -8.028 3.144 15.576 1.00 94.06 163 GLY A N 1
ATOM 1254 C CA . GLY A 1 163 ? -6.961 2.232 15.964 1.00 94.06 163 GLY A CA 1
ATOM 1255 C C . GLY A 1 163 ? -7.156 0.792 15.495 1.00 94.06 163 GLY A C 1
ATOM 1256 O O . GLY A 1 163 ? -6.239 -0.007 15.698 1.00 94.06 163 GLY A O 1
ATOM 1257 N N . THR A 1 164 ? -8.286 0.462 14.866 1.00 95.88 164 THR A N 1
ATOM 1258 C CA . THR A 1 164 ? -8.535 -0.857 14.279 1.00 95.88 164 THR A CA 1
ATOM 1259 C C . THR A 1 164 ? -7.498 -1.142 13.197 1.00 95.88 164 THR A C 1
ATOM 1261 O O . THR A 1 164 ? -7.205 -0.280 12.368 1.00 95.88 164 THR A O 1
ATOM 1264 N N . LYS A 1 165 ? -6.917 -2.343 13.232 1.00 97.12 165 LYS A N 1
ATOM 1265 C CA . LYS A 1 165 ? -5.867 -2.803 12.319 1.00 97.12 165 LYS A CA 1
ATOM 1266 C C . LYS A 1 165 ? -6.280 -4.107 11.658 1.00 97.12 165 LYS A C 1
ATOM 1268 O O . LYS A 1 165 ? -6.778 -4.999 12.346 1.00 97.12 165 LYS A O 1
ATOM 1273 N N . VAL A 1 166 ? -6.000 -4.221 10.369 1.00 97.56 166 VAL A N 1
ATOM 1274 C CA . VAL A 1 166 ? -6.116 -5.458 9.597 1.00 97.56 166 VAL A CA 1
ATOM 1275 C C . VAL A 1 166 ? -4.775 -5.737 8.938 1.00 97.56 166 VAL A C 1
ATOM 1277 O O . VAL A 1 166 ? -4.147 -4.829 8.403 1.00 97.56 166 VAL A O 1
ATOM 1280 N N . GLU A 1 167 ? -4.349 -6.993 8.992 1.00 98.50 167 GLU A N 1
ATOM 1281 C CA . GLU A 1 167 ? -3.128 -7.492 8.368 1.00 98.50 167 GLU A CA 1
ATOM 1282 C C . GLU A 1 167 ? -3.485 -8.777 7.614 1.00 98.50 167 GLU A C 1
ATOM 1284 O O . GLU A 1 167 ? -4.063 -9.702 8.189 1.00 98.50 167 GLU A O 1
ATOM 1289 N N . VAL A 1 168 ? -3.164 -8.816 6.325 1.00 98.56 168 VAL A N 1
ATOM 1290 C CA . VAL A 1 168 ? -3.418 -9.928 5.406 1.00 98.56 168 VAL A CA 1
ATOM 1291 C C . VAL A 1 168 ? -2.101 -10.328 4.759 1.00 98.56 168 VAL A C 1
ATOM 1293 O O . VAL A 1 168 ? -1.374 -9.474 4.257 1.00 98.56 168 VAL A O 1
ATOM 1296 N N . LYS A 1 169 ? -1.785 -11.628 4.774 1.00 98.50 169 LYS A N 1
ATOM 1297 C CA . LYS A 1 169 ? -0.548 -12.173 4.204 1.00 98.50 169 LYS A CA 1
ATOM 1298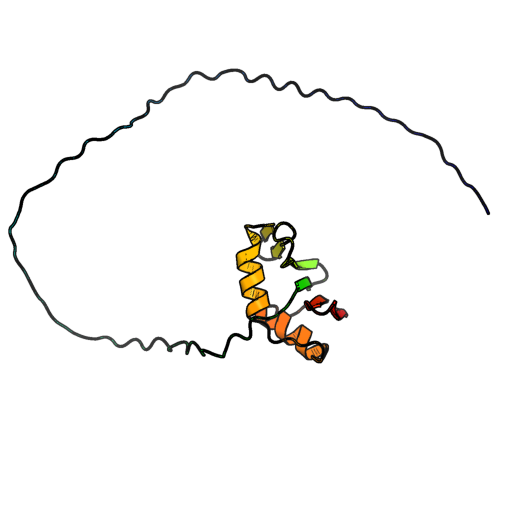 C C . LYS A 1 169 ? -0.819 -13.484 3.492 1.00 98.50 169 LYS A C 1
ATOM 1300 O O . LYS A 1 169 ? -1.248 -14.438 4.131 1.00 98.50 169 LYS A O 1
ATOM 1305 N N . ASP A 1 170 ? -0.466 -13.550 2.213 1.00 98.44 170 ASP A N 1
ATOM 1306 C CA . ASP A 1 170 ? -0.540 -14.777 1.421 1.00 98.44 170 ASP A CA 1
ATOM 1307 C C . ASP A 1 170 ? 0.760 -15.021 0.640 1.00 98.44 170 ASP A C 1
ATOM 1309 O O . ASP A 1 170 ? 1.433 -14.093 0.181 1.00 98.44 170 ASP A O 1
ATOM 1313 N N . LYS A 1 171 ? 1.129 -16.297 0.496 1.00 97.94 171 LYS A N 1
ATOM 1314 C CA . LYS A 1 171 ? 2.332 -16.737 -0.218 1.00 97.94 171 LYS A CA 1
ATOM 1315 C C . LYS A 1 171 ? 2.062 -18.034 -0.976 1.00 97.94 171 LYS A C 1
ATOM 1317 O O . LYS A 1 171 ? 1.627 -19.018 -0.379 1.00 97.94 171 LYS A O 1
ATOM 1322 N N . LYS A 1 172 ? 2.393 -18.040 -2.268 1.00 95.12 172 LYS A N 1
ATOM 1323 C CA . LYS A 1 172 ? 2.148 -19.142 -3.211 1.00 95.12 172 LYS A CA 1
ATOM 1324 C C . LYS A 1 172 ? 3.393 -19.979 -3.501 1.00 95.12 172 LYS A C 1
ATOM 1326 O O . LYS A 1 172 ? 4.525 -19.457 -3.368 1.00 95.12 172 LYS A O 1
#

Organism: NCBI:txid2785297

Sequence (172 aa):
MKKQQLTMSALILSGALVLGACGNDGNKEAPEPNQQVTPPTTEQEDNTVETPEVETEKPAVESQTGETTATNFEKFEVEIDVDGKDAIDLEYDQKDPKDNEYKNYVTNEAFKGEDATAKVEEFVNALKLTDTSSEEEVIAEVTKALGIDAYSKIEVEYKYADGTKVEVKDKK

pLDDT: mean 76.11, std 24.79, range [33.81, 98.75]

InterPro domains:
  IPR025623 YusW-like protein [PF14039] (75-162)

Foldseek 3Di:
DDDDDDDDDDDDDDDDDDDDDDDDDDDDDDDDDDDDDDDDDDDDDDDDDDDDDDDDDDPPPPPPPPPLPQQQWQKKWKWFAAPNHTAWTFIDHPVFQQATWTAGPVVRDIDGRPRRHVVNSVLNSVDDDDLPDDLVRVVVRNCVSVVNPDTQKMWMWTAGPVGRIDIHIDGD